Protein AF-A0A6B3I9J1-F1 (afdb_monomer_lite)

Structure (mmCIF, N/CA/C/O backbone):
data_AF-A0A6B3I9J1-F1
#
_entry.id   AF-A0A6B3I9J1-F1
#
loop_
_atom_site.group_PDB
_atom_site.id
_atom_site.type_symbol
_atom_site.label_atom_id
_atom_site.label_alt_id
_atom_site.label_comp_id
_atom_site.label_asym_id
_atom_site.label_entity_id
_atom_site.label_seq_id
_atom_site.pdbx_PDB_ins_code
_atom_site.Cartn_x
_atom_site.Cartn_y
_atom_site.Cartn_z
_atom_site.occupancy
_atom_site.B_iso_or_equiv
_atom_site.auth_seq_id
_atom_site.auth_comp_id
_atom_site.auth_asym_id
_atom_site.auth_atom_id
_atom_site.pdbx_PDB_model_num
ATOM 1 N N . ASP A 1 1 ? -7.512 -21.401 -7.185 1.00 92.75 1 ASP A N 1
ATOM 2 C CA . ASP A 1 1 ? -6.132 -21.202 -7.700 1.00 92.75 1 ASP A CA 1
ATOM 3 C C . ASP A 1 1 ? -5.588 -19.849 -7.216 1.00 92.75 1 ASP A C 1
ATOM 5 O O . ASP A 1 1 ? -6.328 -19.132 -6.550 1.00 92.75 1 ASP A O 1
ATOM 9 N N . ASP A 1 2 ? -4.335 -19.493 -7.516 1.00 94.56 2 ASP A N 1
ATOM 10 C CA . ASP A 1 2 ? -3.709 -18.224 -7.088 1.00 94.56 2 ASP A CA 1
ATOM 11 C C . ASP A 1 2 ? -4.416 -16.963 -7.620 1.00 94.56 2 ASP A C 1
ATOM 13 O O . ASP A 1 2 ? -4.597 -15.988 -6.890 1.00 94.56 2 ASP A O 1
ATOM 17 N N . ALA A 1 3 ? -4.864 -16.978 -8.874 1.00 95.25 3 ALA A N 1
ATOM 18 C CA . ALA A 1 3 ? -5.586 -15.866 -9.483 1.00 95.25 3 ALA A CA 1
ATOM 19 C C . ALA A 1 3 ? -6.992 -15.715 -8.880 1.00 95.25 3 ALA A C 1
ATOM 21 O O . ALA A 1 3 ? -7.463 -14.605 -8.640 1.00 95.25 3 ALA A O 1
ATOM 22 N N . GLU A 1 4 ? -7.676 -16.824 -8.600 1.00 97.69 4 GLU A N 1
ATOM 23 C CA . GLU A 1 4 ? -8.947 -16.803 -7.875 1.00 97.69 4 GLU A CA 1
ATOM 24 C C . GLU A 1 4 ? -8.788 -16.260 -6.448 1.00 97.69 4 GLU A C 1
ATOM 26 O O . GLU A 1 4 ? -9.583 -15.416 -6.027 1.00 97.69 4 GLU A O 1
ATOM 31 N N . LEU A 1 5 ? -7.740 -16.681 -5.731 1.00 98.12 5 LEU A N 1
ATOM 32 C CA . LEU A 1 5 ? -7.419 -16.183 -4.394 1.00 98.12 5 LEU A CA 1
ATOM 33 C C . LEU A 1 5 ? -7.176 -14.669 -4.403 1.00 98.12 5 LEU A C 1
ATOM 35 O O . LEU A 1 5 ? -7.736 -13.961 -3.562 1.00 98.12 5 LEU A O 1
ATOM 39 N N . ALA A 1 6 ? -6.379 -14.174 -5.354 1.00 98.44 6 ALA A N 1
ATOM 40 C CA . ALA A 1 6 ? -6.126 -12.747 -5.533 1.00 98.44 6 ALA A CA 1
ATOM 41 C C . ALA A 1 6 ? -7.431 -11.976 -5.784 1.00 98.44 6 ALA A C 1
ATOM 43 O O . ALA A 1 6 ? -7.720 -11.020 -5.067 1.00 98.44 6 ALA A O 1
ATOM 44 N N . ARG A 1 7 ? -8.276 -12.441 -6.716 1.00 98.50 7 ARG A N 1
ATOM 45 C CA . ARG A 1 7 ? -9.577 -11.818 -7.026 1.00 98.50 7 ARG A CA 1
ATOM 46 C C . ARG A 1 7 ? -10.528 -11.767 -5.835 1.00 98.50 7 ARG A C 1
ATOM 48 O O . ARG A 1 7 ? -11.182 -10.749 -5.610 1.00 98.50 7 ARG A O 1
ATOM 55 N N . LEU A 1 8 ? -10.668 -12.875 -5.107 1.00 98.50 8 LEU A N 1
ATOM 56 C CA . LEU A 1 8 ? -11.561 -12.944 -3.948 1.00 98.50 8 LEU A CA 1
ATOM 57 C C . LEU A 1 8 ? -11.057 -12.053 -2.818 1.00 98.50 8 LEU A C 1
ATOM 59 O O . LEU A 1 8 ? -11.835 -11.294 -2.247 1.00 98.50 8 LEU A O 1
ATOM 63 N N . THR A 1 9 ? -9.754 -12.092 -2.554 1.00 98.62 9 THR A N 1
ATOM 64 C CA . THR A 1 9 ? -9.140 -11.276 -1.507 1.00 98.62 9 THR A CA 1
ATOM 65 C C . THR A 1 9 ? -9.221 -9.787 -1.845 1.00 98.62 9 THR A C 1
ATOM 67 O O . THR A 1 9 ? -9.559 -8.991 -0.973 1.00 98.62 9 THR A O 1
ATOM 70 N N . ALA A 1 10 ? -8.995 -9.403 -3.106 1.00 98.75 10 ALA A N 1
ATOM 71 C CA . ALA A 1 10 ? -9.159 -8.029 -3.575 1.00 98.75 10 ALA A CA 1
ATOM 72 C C . ALA A 1 10 ? -10.582 -7.511 -3.329 1.00 98.75 10 ALA A C 1
ATOM 74 O O . ALA A 1 10 ? -10.745 -6.425 -2.774 1.00 98.75 10 ALA A O 1
ATOM 75 N N . ARG A 1 11 ? -11.608 -8.305 -3.677 1.00 98.69 11 ARG A N 1
ATOM 76 C CA . ARG A 1 11 ? -13.013 -7.970 -3.386 1.00 98.69 11 ARG A CA 1
ATOM 77 C C . ARG A 1 11 ? -13.263 -7.818 -1.892 1.00 98.69 11 ARG A C 1
ATOM 79 O O . ARG A 1 11 ? -13.768 -6.787 -1.475 1.00 98.69 11 ARG A O 1
ATOM 86 N N . SER A 1 12 ? -12.832 -8.785 -1.084 1.00 98.50 12 SER A N 1
ATOM 87 C CA . SER A 1 12 ? -12.949 -8.717 0.375 1.00 98.50 12 SER A CA 1
ATOM 88 C C . SER A 1 12 ? -12.336 -7.444 0.961 1.00 98.50 12 SER A C 1
ATOM 90 O O . SER A 1 12 ? -12.941 -6.803 1.820 1.00 98.50 12 SER A O 1
ATOM 92 N N . ILE A 1 13 ? -11.147 -7.052 0.494 1.00 98.38 13 ILE A N 1
ATOM 93 C CA . ILE A 1 13 ? -10.504 -5.812 0.937 1.00 98.38 13 ILE A CA 1
ATOM 94 C C . ILE A 1 13 ? -11.316 -4.593 0.480 1.00 98.38 13 ILE A C 1
ATOM 96 O O . ILE A 1 13 ? -11.577 -3.717 1.300 1.00 98.38 13 ILE A O 1
ATOM 100 N N . ALA A 1 14 ? -11.753 -4.549 -0.784 1.00 97.94 14 ALA A N 1
ATOM 101 C CA . ALA A 1 14 ? -12.569 -3.457 -1.325 1.00 97.94 1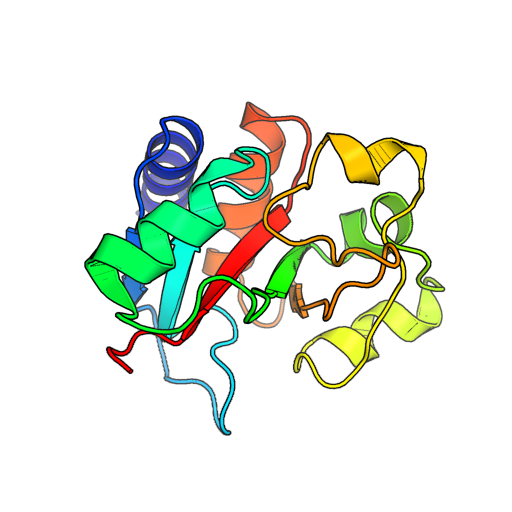4 ALA A CA 1
ATOM 102 C C . ALA A 1 14 ? -13.928 -3.307 -0.613 1.00 97.94 14 ALA A C 1
ATOM 104 O O . ALA A 1 14 ? -14.421 -2.188 -0.475 1.00 97.94 14 ALA A O 1
ATOM 105 N N . ASP A 1 15 ? -14.479 -4.406 -0.093 1.00 96.88 15 ASP A N 1
ATOM 106 C CA . ASP A 1 15 ? -15.682 -4.443 0.749 1.00 96.88 15 ASP A CA 1
ATOM 107 C C . ASP A 1 15 ? -15.395 -4.060 2.220 1.00 96.88 15 ASP A C 1
ATOM 109 O O . ASP A 1 15 ? -16.263 -4.134 3.093 1.00 96.88 15 ASP A O 1
ATOM 113 N N . GLY A 1 16 ? -14.166 -3.636 2.530 1.00 94.56 16 GLY A N 1
ATOM 114 C CA . GLY A 1 16 ? -13.763 -3.119 3.835 1.00 94.56 16 GLY A CA 1
ATOM 115 C C . GLY A 1 16 ? -13.369 -4.189 4.855 1.00 94.56 16 GLY A C 1
ATOM 116 O O . GLY A 1 16 ? -13.364 -3.908 6.062 1.00 94.56 16 GLY A O 1
ATOM 117 N N . GLN A 1 17 ? -13.057 -5.415 4.425 1.00 95.75 17 GLN A N 1
ATOM 118 C CA . GLN A 1 17 ? -12.502 -6.439 5.312 1.00 95.75 17 GLN A CA 1
ATOM 119 C C . GLN A 1 17 ? -11.002 -6.210 5.558 1.00 95.75 17 GLN A C 1
ATOM 121 O O . GLN A 1 17 ? -10.266 -5.744 4.692 1.00 95.75 17 GLN A O 1
ATOM 126 N N . ILE A 1 18 ? -10.545 -6.557 6.765 1.00 94.88 18 ILE A N 1
ATOM 127 C CA . ILE A 1 18 ? -9.121 -6.588 7.121 1.00 94.88 18 ILE A CA 1
ATOM 128 C C . ILE A 1 18 ? -8.650 -8.027 6.957 1.00 94.88 18 ILE A C 1
ATOM 130 O O . ILE A 1 18 ? -9.217 -8.929 7.577 1.00 94.88 18 ILE A O 1
ATOM 134 N N . ILE A 1 19 ? -7.617 -8.239 6.148 1.00 96.94 19 ILE A N 1
ATOM 135 C CA . ILE A 1 19 ? -7.172 -9.576 5.761 1.00 96.94 19 ILE A CA 1
ATOM 136 C C . ILE A 1 19 ? -5.807 -9.878 6.366 1.00 96.94 19 ILE A C 1
ATOM 138 O O . ILE A 1 19 ? -4.847 -9.140 6.160 1.00 96.94 19 ILE A O 1
ATOM 142 N N . GLY A 1 20 ? -5.711 -10.992 7.092 1.00 97.00 20 GLY A N 1
ATOM 143 C CA . GLY A 1 20 ? -4.426 -11.614 7.396 1.00 97.00 20 GLY A CA 1
ATOM 144 C C . GLY A 1 20 ? -3.915 -12.342 6.156 1.00 97.00 20 GLY A C 1
ATOM 145 O O . GLY A 1 20 ? -4.574 -13.245 5.649 1.00 97.00 20 GLY A O 1
ATOM 146 N N . TRP A 1 21 ? -2.751 -11.942 5.664 1.00 97.31 21 TRP A N 1
ATOM 147 C CA . TRP A 1 21 ? -2.147 -12.440 4.439 1.00 97.31 21 TRP A CA 1
ATOM 148 C C . TRP A 1 21 ? -0.848 -13.183 4.756 1.00 97.31 21 TRP A C 1
ATOM 150 O O . TRP A 1 21 ? 0.160 -12.583 5.139 1.00 97.31 21 TRP A O 1
ATOM 160 N N . PHE A 1 22 ? -0.896 -14.509 4.625 1.00 96.75 22 PHE A N 1
ATOM 161 C CA . PHE A 1 22 ? 0.202 -15.423 4.933 1.00 96.75 22 PHE A CA 1
ATOM 162 C C . PHE A 1 22 ? 0.490 -16.290 3.709 1.00 96.75 22 PHE A C 1
ATOM 164 O O . PHE A 1 22 ? -0.223 -17.258 3.461 1.00 96.75 22 PHE A O 1
ATOM 171 N N . GLN A 1 23 ? 1.508 -15.928 2.930 1.00 96.06 23 GLN A N 1
ATOM 172 C CA . GLN A 1 23 ? 1.824 -16.597 1.666 1.00 96.06 23 GLN A CA 1
ATOM 173 C C . GLN A 1 23 ? 3.316 -16.891 1.532 1.00 96.06 23 GLN A C 1
ATOM 175 O O . GLN A 1 23 ? 4.152 -16.068 1.900 1.00 96.06 23 GLN A O 1
ATOM 180 N N . GLY A 1 24 ? 3.655 -18.054 0.970 1.00 93.00 24 GLY A N 1
ATOM 181 C CA . GLY A 1 24 ? 5.028 -18.416 0.601 1.00 93.00 24 GLY A CA 1
ATOM 182 C C . GLY A 1 24 ? 6.072 -18.300 1.733 1.00 93.00 24 GLY A C 1
ATOM 183 O O . GLY A 1 24 ? 5.721 -18.363 2.920 1.00 93.00 24 GLY A O 1
ATOM 184 N N . PRO A 1 25 ? 7.364 -18.148 1.379 1.00 92.38 25 PRO A N 1
ATOM 185 C CA . PRO A 1 25 ? 8.446 -17.885 2.329 1.00 92.38 25 PRO A CA 1
ATOM 186 C C . PRO A 1 25 ? 8.246 -16.566 3.081 1.00 92.38 25 PRO A C 1
ATOM 188 O O . PRO A 1 25 ? 7.557 -15.674 2.604 1.00 92.38 25 PRO A O 1
ATOM 191 N N . MET A 1 26 ? 8.850 -16.449 4.260 1.00 90.12 26 MET A N 1
ATOM 192 C CA . MET A 1 26 ? 8.801 -15.227 5.065 1.00 90.12 26 MET A CA 1
ATOM 193 C C . MET A 1 26 ? 9.846 -14.212 4.586 1.00 90.12 26 MET A C 1
ATOM 195 O O . MET A 1 26 ? 10.957 -14.592 4.217 1.00 90.12 26 MET A O 1
ATOM 199 N N . GLU A 1 27 ? 9.501 -12.926 4.632 1.00 91.81 27 GLU A N 1
ATOM 200 C CA . GLU A 1 27 ? 10.440 -11.836 4.373 1.00 91.81 27 GLU A CA 1
ATOM 201 C C . GLU A 1 27 ? 11.502 -11.695 5.484 1.00 91.81 27 GLU A C 1
ATOM 203 O O . GLU A 1 27 ? 11.252 -11.988 6.655 1.00 91.81 27 GLU A O 1
ATOM 208 N N . PHE A 1 28 ? 12.711 -11.249 5.125 1.00 91.31 28 PHE A N 1
ATOM 209 C CA . PHE A 1 28 ? 13.790 -10.996 6.085 1.00 91.31 28 PHE A CA 1
ATOM 210 C C . PHE A 1 28 ? 13.793 -9.531 6.542 1.00 91.31 28 PHE A C 1
ATOM 212 O O . PHE A 1 28 ? 13.657 -8.614 5.734 1.00 91.31 28 PHE A O 1
ATOM 219 N N . GLY A 1 29 ? 14.008 -9.306 7.841 1.00 90.56 29 GLY A N 1
ATOM 220 C CA . GLY A 1 29 ? 14.045 -7.974 8.448 1.00 90.56 29 GLY A CA 1
ATOM 221 C C . GLY A 1 29 ? 12.750 -7.588 9.180 1.00 90.56 29 GLY A C 1
ATOM 222 O O . GLY A 1 29 ? 11.854 -8.408 9.364 1.00 90.56 29 GLY A O 1
ATOM 223 N N . PRO A 1 30 ? 12.639 -6.336 9.661 1.00 89.19 30 PRO A N 1
ATOM 224 C CA . PRO A 1 30 ? 11.561 -5.921 10.563 1.00 89.19 30 PRO A CA 1
ATOM 225 C C . PRO A 1 30 ? 10.262 -5.517 9.845 1.00 89.19 30 PRO A C 1
ATOM 227 O O . PRO A 1 30 ? 9.337 -5.008 10.484 1.00 89.19 30 PRO A O 1
ATOM 230 N N . ARG A 1 31 ? 10.203 -5.630 8.513 1.00 93.25 31 ARG A N 1
ATOM 231 C CA . ARG A 1 31 ? 9.080 -5.160 7.690 1.00 93.25 31 ARG A CA 1
ATOM 232 C C . ARG A 1 31 ? 8.343 -6.348 7.103 1.00 93.25 31 ARG A C 1
ATOM 234 O O . ARG A 1 31 ? 8.977 -7.298 6.677 1.00 93.25 31 ARG A O 1
ATOM 241 N N . ALA A 1 32 ? 7.018 -6.254 7.067 1.00 94.81 32 ALA A N 1
ATOM 242 C CA . ALA A 1 32 ? 6.219 -7.139 6.239 1.00 94.81 32 ALA A CA 1
ATOM 243 C C . ALA A 1 32 ? 6.113 -6.542 4.840 1.00 94.81 32 ALA A C 1
ATOM 245 O O . ALA A 1 32 ? 5.699 -5.394 4.682 1.00 94.81 32 ALA A O 1
ATOM 246 N N . LEU A 1 33 ? 6.491 -7.334 3.853 1.00 96.38 33 LEU A N 1
ATOM 247 C CA . LEU A 1 33 ? 6.627 -7.000 2.446 1.00 96.38 33 LEU A CA 1
ATOM 248 C C . LEU A 1 33 ? 5.649 -7.824 1.588 1.00 96.38 33 LEU A C 1
ATOM 250 O O . LEU A 1 33 ? 5.898 -8.046 0.407 1.00 96.38 33 LEU A O 1
ATOM 254 N N . GLY A 1 34 ? 4.518 -8.250 2.158 1.00 94.88 34 GLY A N 1
ATOM 255 C CA . GLY A 1 34 ? 3.452 -8.933 1.421 1.00 94.88 34 GLY A CA 1
ATOM 256 C C . GLY A 1 34 ? 3.452 -10.454 1.544 1.00 94.88 34 GLY A C 1
ATOM 257 O O . GLY A 1 34 ? 2.675 -11.109 0.852 1.00 94.88 34 GLY A O 1
ATOM 258 N N . HIS A 1 35 ? 4.270 -11.029 2.429 1.00 95.06 35 HIS A N 1
ATOM 259 C CA . HIS A 1 35 ? 4.252 -12.463 2.727 1.00 95.06 35 HIS A CA 1
ATOM 260 C C . HIS A 1 35 ? 3.716 -12.756 4.129 1.00 95.06 35 HIS A C 1
ATOM 262 O O . HIS A 1 35 ? 3.039 -13.770 4.324 1.00 95.06 35 HIS A O 1
ATOM 268 N N . ARG A 1 36 ? 3.974 -11.879 5.104 1.00 96.44 36 ARG A N 1
ATOM 269 C CA . ARG A 1 36 ? 3.408 -11.927 6.463 1.00 96.44 36 ARG A CA 1
ATOM 270 C C . ARG A 1 36 ? 2.779 -10.584 6.810 1.00 96.44 36 ARG A C 1
ATOM 272 O O . ARG A 1 36 ? 3.275 -9.851 7.669 1.00 96.44 36 ARG A O 1
ATOM 279 N N . SER A 1 37 ? 1.663 -10.280 6.159 1.00 96.88 37 SER A N 1
ATOM 280 C CA . SER A 1 37 ? 1.028 -8.962 6.207 1.00 96.88 37 SER A CA 1
ATOM 281 C C . SER A 1 37 ? -0.391 -8.990 6.767 1.00 96.88 37 SER A C 1
ATOM 283 O O . SER A 1 37 ? -1.105 -9.979 6.661 1.00 96.88 37 SER A O 1
ATOM 285 N N . ILE A 1 38 ? -0.821 -7.871 7.337 1.00 96.56 38 ILE A N 1
ATOM 286 C CA . ILE A 1 38 ? -2.231 -7.510 7.467 1.00 96.56 38 ILE A CA 1
ATOM 287 C C . ILE A 1 38 ? -2.512 -6.456 6.401 1.00 96.56 38 ILE A C 1
ATOM 289 O O . ILE A 1 38 ? -1.802 -5.450 6.325 1.00 96.56 38 ILE A O 1
ATOM 293 N N . LEU A 1 39 ? -3.537 -6.709 5.593 1.00 97.69 39 LEU A N 1
ATOM 294 C CA . LEU A 1 39 ? -3.922 -5.900 4.446 1.00 97.69 39 LEU A CA 1
ATOM 295 C C . LEU A 1 39 ? -5.288 -5.252 4.673 1.00 97.69 39 LEU A C 1
ATOM 297 O O . LEU A 1 39 ? -6.175 -5.854 5.287 1.00 97.69 39 LEU A O 1
ATOM 301 N N . ALA A 1 40 ? -5.459 -4.032 4.171 1.00 97.44 40 ALA A N 1
ATOM 302 C CA . ALA A 1 40 ? -6.729 -3.315 4.215 1.00 97.44 40 ALA A CA 1
ATOM 303 C C . ALA A 1 40 ? -6.851 -2.297 3.072 1.00 97.44 40 ALA A C 1
ATOM 305 O O . ALA A 1 40 ? -5.870 -1.980 2.394 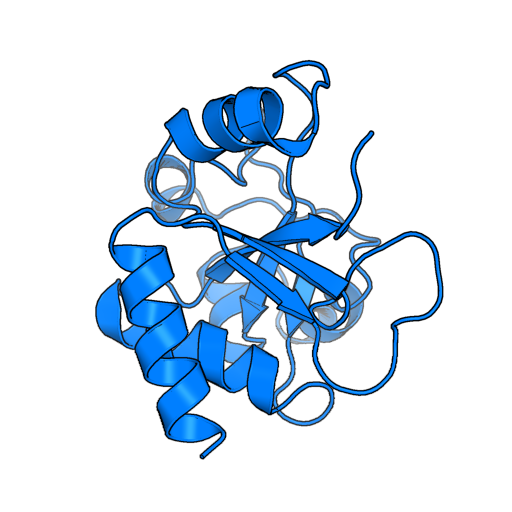1.00 97.44 40 ALA A O 1
ATOM 306 N N . ASP A 1 41 ? -8.062 -1.771 2.894 1.00 97.81 41 ASP A N 1
ATOM 307 C CA . ASP A 1 41 ? -8.361 -0.742 1.903 1.00 97.81 41 ASP A CA 1
ATO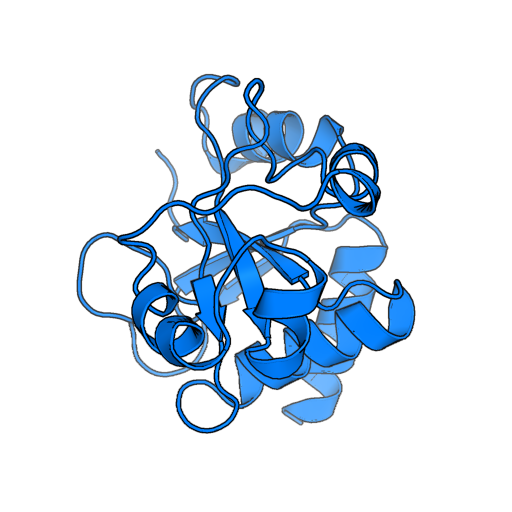M 308 C C . ASP A 1 41 ? -7.735 0.607 2.315 1.00 97.81 41 ASP A C 1
ATOM 310 O O . ASP A 1 41 ? -8.091 1.145 3.371 1.00 97.81 41 ASP A O 1
ATOM 314 N N . PRO A 1 42 ? -6.817 1.182 1.513 1.00 96.75 42 PRO A N 1
ATOM 315 C CA . PRO A 1 42 ? -6.163 2.444 1.847 1.00 96.75 42 PRO A CA 1
ATOM 316 C C . PRO A 1 42 ? -7.061 3.677 1.650 1.00 96.75 42 PRO A C 1
ATOM 318 O O . PRO A 1 42 ? -6.708 4.767 2.109 1.00 96.75 42 PRO A O 1
ATOM 321 N N . ARG A 1 43 ? -8.207 3.524 0.974 1.00 96.12 43 ARG A N 1
ATOM 322 C CA . ARG A 1 43 ? -9.137 4.609 0.625 1.00 96.12 43 ARG A CA 1
ATOM 323 C C . ARG A 1 43 ? -10.038 5.009 1.790 1.00 96.12 43 ARG A C 1
ATOM 325 O O . ARG A 1 43 ? -10.586 6.107 1.814 1.00 96.12 43 ARG A O 1
ATOM 332 N N . VAL A 1 44 ? -10.213 4.118 2.763 1.00 90.56 44 VAL A N 1
ATOM 333 C CA . VAL A 1 44 ? -11.115 4.328 3.898 1.00 90.56 44 VAL A CA 1
ATOM 334 C C . VAL A 1 44 ? -10.362 5.034 5.019 1.00 90.56 44 VAL A C 1
ATOM 336 O O . VAL A 1 44 ? -9.530 4.421 5.681 1.00 90.56 44 VAL A O 1
ATOM 339 N N . ALA A 1 45 ? -10.691 6.300 5.290 1.00 82.81 45 ALA A N 1
ATOM 340 C CA . ALA A 1 45 ? -10.027 7.092 6.332 1.00 82.81 45 ALA A CA 1
ATOM 341 C C . ALA A 1 45 ? -9.987 6.379 7.701 1.00 82.81 45 ALA A C 1
ATOM 343 O O . ALA A 1 45 ? -8.947 6.362 8.345 1.00 82.81 45 ALA A O 1
ATOM 344 N N . GLY A 1 46 ? -11.077 5.697 8.084 1.00 82.00 46 GLY A N 1
ATOM 345 C CA . GLY A 1 46 ? -11.190 4.945 9.342 1.00 82.00 46 GLY A CA 1
ATOM 346 C C . GLY A 1 46 ? -10.456 3.595 9.392 1.00 82.00 46 GLY A C 1
ATOM 347 O O . GLY A 1 46 ? -10.519 2.898 10.410 1.00 82.00 46 GLY A O 1
ATOM 348 N N . ALA A 1 47 ? -9.800 3.163 8.307 1.00 82.69 47 ALA A N 1
ATOM 349 C CA . ALA A 1 47 ? -9.096 1.880 8.276 1.00 82.69 47 ALA A CA 1
ATOM 350 C C . ALA A 1 47 ? -7.936 1.854 9.281 1.00 82.69 47 ALA A C 1
ATOM 352 O O . ALA A 1 47 ? -7.701 0.827 9.923 1.00 82.69 47 ALA A O 1
ATOM 353 N N . ARG A 1 48 ? -7.259 2.993 9.483 1.00 81.19 48 ARG A N 1
ATOM 354 C CA . ARG A 1 48 ? -6.172 3.135 10.460 1.00 81.19 48 ARG A CA 1
ATOM 355 C C . ARG A 1 48 ? -6.647 2.837 11.873 1.00 81.19 48 ARG A C 1
ATOM 357 O O . ARG A 1 48 ? -6.073 1.996 12.566 1.00 81.19 48 ARG A O 1
ATOM 364 N N . GLU A 1 49 ? -7.706 3.515 12.285 1.00 82.19 49 GLU A N 1
ATOM 365 C CA . GLU A 1 49 ? -8.301 3.429 13.613 1.00 82.19 49 GLU A CA 1
ATOM 366 C C . GLU A 1 49 ? -8.853 2.029 13.840 1.00 82.19 49 GLU A C 1
ATOM 368 O O . GLU A 1 49 ? -8.619 1.438 14.891 1.00 82.19 49 GLU A O 1
ATOM 373 N N . ARG A 1 50 ? -9.510 1.453 12.828 1.00 84.06 50 ARG A N 1
ATOM 374 C CA . ARG A 1 50 ? -10.066 0.104 12.906 1.00 84.06 50 ARG A CA 1
ATOM 375 C C . ARG A 1 50 ? -8.979 -0.960 13.070 1.00 84.06 50 ARG A C 1
ATOM 377 O O . ARG A 1 50 ? -9.114 -1.820 13.937 1.00 84.06 50 ARG A O 1
ATOM 384 N N . ILE A 1 51 ? -7.889 -0.903 12.301 1.00 84.06 51 ILE A N 1
ATOM 385 C CA . ILE A 1 51 ? -6.760 -1.841 12.451 1.00 84.06 51 ILE A CA 1
ATOM 386 C C . ILE A 1 51 ? -6.078 -1.648 13.808 1.00 84.06 51 ILE A C 1
ATOM 388 O O . ILE A 1 51 ? -5.749 -2.628 14.484 1.00 84.06 51 ILE A O 1
ATOM 392 N N . ASN A 1 52 ? -5.881 -0.395 14.227 1.00 82.56 52 ASN A N 1
ATOM 393 C CA . ASN A 1 52 ? -5.290 -0.086 15.523 1.00 82.56 52 ASN A CA 1
ATOM 394 C C . ASN A 1 52 ? -6.169 -0.563 16.689 1.00 82.56 52 ASN A C 1
ATOM 396 O O . ASN A 1 52 ? -5.626 -1.103 17.643 1.00 82.56 52 ASN A O 1
ATOM 400 N N . ALA A 1 53 ? -7.495 -0.466 16.604 1.00 78.12 53 ALA A N 1
ATOM 401 C CA . ALA A 1 53 ? -8.405 -0.930 17.650 1.00 78.12 53 ALA A CA 1
ATOM 402 C C . ALA A 1 53 ? -8.559 -2.460 17.680 1.00 78.12 53 ALA A C 1
ATOM 404 O O . ALA A 1 53 ? -8.518 -3.067 18.749 1.00 78.12 53 ALA A O 1
ATOM 405 N N . LEU A 1 54 ? -8.733 -3.091 16.514 1.00 77.50 54 LEU A N 1
ATOM 406 C CA . LEU A 1 54 ? -9.075 -4.514 16.426 1.00 77.50 54 LEU A CA 1
ATOM 407 C C . LEU A 1 54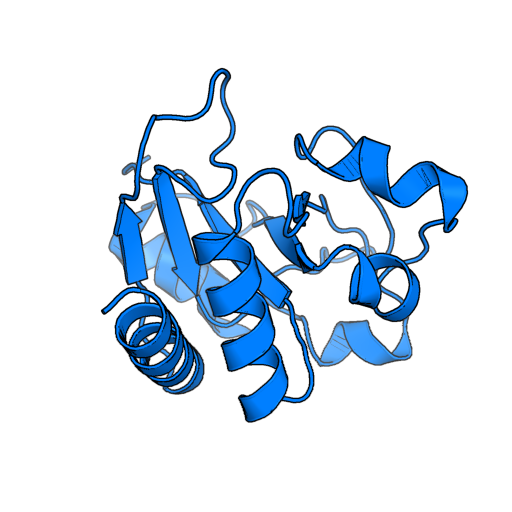 ? -7.858 -5.436 16.496 1.00 77.50 54 LEU A C 1
ATOM 409 O O . LEU A 1 54 ? -7.968 -6.543 17.019 1.00 77.50 54 LEU A O 1
ATOM 413 N N . VAL A 1 55 ? -6.715 -5.007 15.951 1.00 77.31 55 VAL A N 1
ATOM 414 C CA . VAL A 1 55 ? -5.568 -5.901 15.739 1.00 77.31 55 VAL A CA 1
ATOM 415 C C . VAL A 1 55 ? -4.315 -5.408 16.441 1.00 77.31 55 VAL A C 1
ATOM 417 O O . VAL A 1 55 ? -3.721 -6.145 17.226 1.00 77.31 55 VAL A O 1
ATOM 420 N N . LYS A 1 56 ? -3.896 -4.166 16.175 1.00 81.25 56 LYS A N 1
ATOM 421 C CA . LYS A 1 56 ? -2.599 -3.679 16.660 1.00 81.25 56 LYS A CA 1
ATOM 422 C C . LYS A 1 56 ? -2.617 -3.225 18.106 1.00 81.25 56 LYS A C 1
ATOM 424 O O . LYS A 1 56 ? -1.576 -3.288 18.728 1.00 81.25 56 LYS A O 1
ATOM 429 N N . LYS A 1 57 ? -3.746 -2.762 18.638 1.00 77.38 57 LYS A N 1
ATOM 430 C CA . LYS A 1 57 ? -3.877 -2.221 20.003 1.00 77.38 57 LYS A CA 1
ATOM 431 C C . LYS A 1 57 ? -2.816 -1.161 20.338 1.00 77.38 57 LYS A C 1
ATOM 433 O O . LYS A 1 57 ? -2.334 -1.087 21.462 1.00 77.38 57 LYS A O 1
ATOM 438 N N . ARG A 1 58 ? -2.440 -0.354 19.341 1.00 76.62 58 ARG A N 1
ATOM 439 C CA . ARG A 1 58 ? -1.423 0.703 19.445 1.00 76.62 58 ARG A CA 1
ATOM 440 C C . ARG A 1 58 ? -2.027 2.067 19.133 1.00 76.62 58 ARG A C 1
ATOM 442 O O . ARG A 1 58 ? -3.150 2.163 18.644 1.00 76.62 58 ARG A O 1
ATOM 449 N N . GLU A 1 59 ? -1.264 3.115 19.397 1.00 72.31 59 GLU A N 1
ATOM 450 C CA . GLU A 1 59 ? -1.689 4.502 19.247 1.00 72.31 59 GLU A CA 1
ATOM 451 C C . GLU A 1 59 ? -2.104 4.822 17.804 1.00 72.31 59 GLU A C 1
ATOM 453 O O . GLU A 1 59 ? -1.434 4.438 16.839 1.00 72.31 59 GLU A O 1
ATOM 458 N N . SER A 1 60 ? -3.196 5.577 17.659 1.00 68.06 60 SER A N 1
ATOM 459 C CA . SER A 1 60 ? -3.823 5.889 16.368 1.00 68.06 60 SER A CA 1
ATOM 460 C C . SER A 1 60 ? -2.919 6.673 15.419 1.00 68.06 60 SER A C 1
ATOM 462 O O . SER A 1 60 ? -3.090 6.584 14.204 1.00 68.06 60 SER A O 1
ATOM 464 N N . PHE A 1 61 ? -1.934 7.410 15.944 1.00 68.06 61 PHE A N 1
ATOM 465 C CA . PHE A 1 61 ? -1.043 8.245 15.143 1.00 68.06 61 PHE A CA 1
ATOM 466 C C . PHE A 1 61 ? 0.017 7.446 14.372 1.00 68.06 61 PHE A C 1
ATOM 468 O O . PHE A 1 61 ? 0.561 7.974 13.400 1.00 68.06 61 PHE A O 1
ATOM 475 N N . ARG A 1 62 ? 0.307 6.186 14.742 1.00 75.00 62 ARG A N 1
ATOM 476 C CA . ARG A 1 62 ? 1.343 5.411 14.047 1.00 75.00 62 ARG A CA 1
ATOM 477 C C . ARG A 1 62 ? 0.919 5.102 12.608 1.00 75.00 62 ARG A C 1
ATOM 479 O O . ARG A 1 62 ? -0.107 4.445 12.415 1.00 75.00 62 ARG A O 1
ATOM 486 N N . PRO A 1 63 ? 1.714 5.514 11.607 1.00 80.00 63 PRO A N 1
ATOM 487 C CA . PRO A 1 63 ? 1.326 5.351 10.220 1.00 80.00 63 PRO A CA 1
ATOM 488 C C . PRO A 1 63 ? 1.387 3.894 9.755 1.00 80.00 63 PRO A C 1
ATOM 490 O O . PRO A 1 63 ? 2.086 3.049 10.337 1.00 80.00 63 PRO A O 1
ATOM 493 N N . PHE A 1 64 ? 0.651 3.620 8.680 1.00 90.25 64 PHE A N 1
ATOM 494 C CA . PHE A 1 64 ? 0.754 2.399 7.888 1.00 90.25 64 PHE A CA 1
ATOM 495 C C . PHE A 1 64 ? 1.383 2.708 6.531 1.00 90.25 64 PHE A C 1
ATOM 497 O O . PHE A 1 64 ? 1.440 3.861 6.118 1.00 90.25 64 PHE A O 1
ATOM 504 N N . ALA A 1 65 ? 1.910 1.675 5.880 1.00 94.94 65 ALA A N 1
ATOM 505 C CA . ALA A 1 65 ? 2.642 1.815 4.633 1.00 94.94 65 ALA A CA 1
ATOM 506 C C . ALA A 1 65 ? 1.747 1.434 3.444 1.00 94.94 65 ALA A C 1
ATOM 508 O O . ALA A 1 65 ? 1.034 0.430 3.539 1.00 94.94 65 ALA A O 1
ATOM 509 N N . PRO A 1 66 ? 1.780 2.183 2.331 1.00 97.94 66 PRO A N 1
ATOM 510 C CA . PRO A 1 66 ? 1.192 1.727 1.081 1.00 97.94 66 PRO A CA 1
ATOM 511 C C . PRO A 1 66 ? 2.089 0.688 0.400 1.00 97.94 66 PRO A C 1
ATOM 513 O O . PRO A 1 66 ? 3.294 0.896 0.275 1.00 97.94 66 PRO A O 1
ATOM 516 N N . ALA A 1 67 ? 1.490 -0.398 -0.083 1.00 98.50 67 ALA A N 1
ATOM 517 C CA . ALA A 1 67 ? 2.090 -1.328 -1.033 1.00 98.50 67 ALA A CA 1
ATOM 518 C C . ALA A 1 67 ? 1.449 -1.127 -2.408 1.00 98.50 67 ALA A C 1
ATOM 520 O O . ALA A 1 67 ? 0.244 -1.316 -2.549 1.00 98.50 67 ALA A O 1
ATOM 521 N N . VAL A 1 68 ? 2.240 -0.713 -3.395 1.00 98.75 68 VAL A N 1
ATOM 522 C CA . VAL A 1 68 ? 1.803 -0.305 -4.741 1.00 98.75 68 VAL A CA 1
ATOM 523 C C . VAL A 1 68 ? 2.544 -1.121 -5.793 1.00 98.75 68 VAL A C 1
ATOM 525 O O . VAL A 1 68 ? 3.705 -1.480 -5.591 1.00 98.75 68 VAL A O 1
ATOM 528 N N . THR A 1 69 ? 1.911 -1.420 -6.927 1.00 98.56 69 THR A N 1
ATOM 529 C CA . THR A 1 69 ? 2.638 -2.054 -8.034 1.00 98.56 69 THR A CA 1
ATOM 530 C C . THR A 1 69 ? 3.687 -1.111 -8.619 1.00 98.56 69 THR A C 1
ATOM 532 O O . THR A 1 69 ? 3.488 0.102 -8.669 1.00 98.56 69 THR A O 1
ATOM 535 N N . GLU A 1 70 ? 4.817 -1.652 -9.086 1.00 97.44 70 GLU A N 1
ATOM 536 C CA . GLU A 1 70 ? 5.875 -0.841 -9.719 1.00 97.44 70 GLU A CA 1
ATOM 537 C C . GLU A 1 70 ? 5.330 0.056 -10.842 1.00 97.44 70 GLU A C 1
ATOM 539 O O . GLU A 1 70 ? 5.693 1.226 -10.925 1.00 97.44 70 GLU A O 1
ATOM 544 N N . GLY A 1 71 ? 4.400 -0.464 -11.654 1.00 96.69 71 GLY A N 1
ATOM 545 C CA . GLY A 1 71 ? 3.796 0.269 -12.771 1.00 96.69 71 GLY A CA 1
ATOM 546 C C . GLY A 1 71 ? 2.936 1.468 -12.359 1.00 96.69 71 GLY A C 1
ATOM 547 O O . GLY A 1 71 ? 2.773 2.393 -13.148 1.00 96.69 71 GLY A O 1
ATOM 548 N N . ALA A 1 72 ? 2.415 1.484 -11.131 1.00 98.19 72 ALA A N 1
ATOM 549 C CA . ALA A 1 72 ? 1.590 2.576 -10.621 1.00 98.19 72 ALA A CA 1
ATOM 550 C C . ALA A 1 72 ? 2.314 3.480 -9.614 1.00 98.19 72 ALA A C 1
ATOM 552 O O . ALA A 1 72 ? 1.788 4.534 -9.251 1.00 98.19 72 ALA A O 1
ATOM 553 N N . ALA A 1 73 ? 3.519 3.105 -9.173 1.00 98.25 73 ALA A N 1
ATOM 554 C CA . ALA A 1 73 ? 4.259 3.824 -8.141 1.00 98.25 73 ALA A CA 1
ATOM 555 C C . ALA A 1 73 ? 4.485 5.301 -8.505 1.00 98.25 73 ALA A C 1
ATOM 557 O O . ALA A 1 73 ? 4.137 6.180 -7.724 1.00 98.25 73 ALA A O 1
ATOM 558 N N . THR A 1 74 ? 4.975 5.586 -9.715 1.00 98.25 74 THR A N 1
ATOM 559 C CA . THR A 1 74 ? 5.251 6.960 -10.188 1.00 98.25 74 THR A CA 1
ATOM 560 C C . THR A 1 74 ? 3.986 7.771 -10.478 1.00 98.25 74 THR A C 1
ATOM 562 O O . THR A 1 74 ? 4.021 9.003 -10.510 1.00 98.25 74 THR A O 1
ATOM 565 N N . THR A 1 75 ? 2.861 7.079 -10.689 1.00 98.31 75 THR A N 1
ATOM 566 C CA . THR A 1 75 ? 1.548 7.695 -10.908 1.00 98.31 75 THR A CA 1
ATOM 567 C C . THR A 1 75 ? 0.934 8.149 -9.593 1.00 98.31 75 THR A C 1
ATOM 569 O O . THR A 1 75 ? 0.321 9.203 -9.559 1.00 98.31 75 THR A O 1
ATOM 572 N N . LEU A 1 76 ? 1.084 7.375 -8.516 1.00 98.50 76 LEU A N 1
ATOM 573 C CA . LEU A 1 76 ? 0.465 7.680 -7.221 1.00 98.50 76 LEU A CA 1
ATOM 574 C C . LEU A 1 76 ? 1.388 8.473 -6.285 1.00 98.50 76 LEU A C 1
ATOM 576 O O . LEU A 1 76 ? 0.907 9.202 -5.417 1.00 98.50 76 LEU A O 1
ATOM 580 N N . PHE A 1 77 ? 2.702 8.345 -6.459 1.00 98.56 77 PHE A N 1
ATOM 581 C CA . PHE A 1 77 ? 3.714 8.939 -5.593 1.00 98.56 77 PHE A CA 1
ATOM 582 C C . PHE A 1 77 ? 4.741 9.731 -6.409 1.00 98.56 77 PHE A C 1
ATOM 584 O O . PHE A 1 77 ? 5.009 9.437 -7.576 1.00 98.56 77 PHE A O 1
ATOM 591 N N . GLU A 1 78 ? 5.331 10.740 -5.778 1.00 98.31 78 GLU A N 1
ATOM 592 C CA . GLU A 1 78 ? 6.456 11.514 -6.299 1.00 98.31 78 GLU A CA 1
ATOM 593 C C . GLU A 1 78 ? 7.734 10.669 -6.230 1.00 98.31 78 GLU A C 1
ATOM 595 O O . GLU A 1 78 ? 8.532 10.765 -5.299 1.00 98.31 78 GLU A O 1
ATOM 600 N N . ILE A 1 79 ? 7.868 9.762 -7.197 1.00 98.12 79 ILE A N 1
ATOM 601 C CA . ILE A 1 79 ? 8.994 8.845 -7.362 1.00 98.12 79 ILE A CA 1
ATOM 602 C C . ILE A 1 79 ? 9.445 8.919 -8.818 1.00 98.12 79 ILE A C 1
ATOM 604 O O . ILE A 1 79 ? 8.617 8.813 -9.727 1.00 98.12 79 ILE A O 1
ATOM 608 N N . GLU A 1 80 ? 10.750 9.065 -9.033 1.00 97.81 80 GLU A N 1
ATOM 609 C CA . GLU A 1 80 ? 11.334 8.991 -10.371 1.00 97.81 80 GLU A CA 1
ATOM 610 C C . GLU A 1 80 ? 11.322 7.538 -10.887 1.00 97.81 80 GLU A C 1
ATOM 612 O O . GLU A 1 80 ? 11.583 6.614 -10.106 1.00 97.81 80 GLU A O 1
ATOM 617 N N . PRO A 1 81 ? 11.020 7.291 -12.177 1.00 97.38 81 PRO A N 1
ATOM 618 C CA . PRO A 1 81 ? 10.923 5.938 -12.733 1.00 97.38 81 PRO A CA 1
ATOM 619 C C . PRO A 1 81 ? 12.138 5.042 -12.456 1.00 97.38 81 PRO A C 1
ATOM 621 O O . PRO A 1 81 ? 11.978 3.863 -12.138 1.00 97.38 81 PRO A O 1
ATOM 624 N N . GLU A 1 82 ? 13.348 5.592 -12.531 1.00 96.88 82 GLU A N 1
ATOM 625 C CA . GLU A 1 82 ? 14.602 4.891 -12.249 1.00 96.88 82 GLU A CA 1
ATOM 626 C C . GLU A 1 82 ? 14.749 4.463 -10.783 1.00 96.88 82 GLU A C 1
ATOM 628 O O . GLU A 1 82 ? 15.458 3.498 -10.493 1.00 96.88 82 GLU A O 1
ATOM 633 N N . ASP A 1 83 ? 14.045 5.122 -9.863 1.00 97.56 83 ASP A N 1
ATOM 634 C CA . ASP A 1 83 ? 14.193 4.947 -8.420 1.00 97.56 83 ASP A CA 1
ATOM 635 C C . ASP A 1 83 ? 13.117 4.046 -7.803 1.00 97.56 83 ASP A C 1
ATOM 637 O O . ASP A 1 83 ? 13.248 3.660 -6.641 1.00 97.56 83 ASP A O 1
ATOM 641 N N . VAL A 1 84 ? 12.094 3.635 -8.564 1.00 97.69 84 VAL A N 1
ATOM 642 C CA . VAL A 1 84 ? 10.976 2.797 -8.078 1.00 97.69 84 VAL A CA 1
ATOM 643 C C . VAL A 1 84 ? 11.459 1.551 -7.333 1.00 97.69 84 VAL A C 1
ATOM 645 O O . VAL A 1 84 ? 10.925 1.216 -6.273 1.00 97.69 84 VAL A O 1
ATOM 648 N N . HIS A 1 85 ? 12.497 0.885 -7.837 1.00 95.69 85 HIS A N 1
ATOM 649 C CA . HIS A 1 85 ? 13.048 -0.331 -7.233 1.00 95.69 85 HIS A CA 1
ATOM 650 C C . HIS A 1 85 ? 13.594 -0.110 -5.811 1.00 95.69 85 HIS A C 1
ATOM 652 O O . HIS A 1 85 ? 13.581 -1.032 -5.002 1.00 95.69 85 HIS A O 1
ATOM 658 N N . ARG A 1 86 ? 14.033 1.110 -5.467 1.00 96.81 86 ARG A N 1
ATOM 659 C CA . ARG A 1 86 ? 14.588 1.430 -4.139 1.00 96.81 86 ARG A CA 1
ATOM 660 C C . ARG A 1 86 ? 13.539 1.367 -3.030 1.00 96.81 86 ARG A C 1
ATOM 662 O O . ARG A 1 86 ? 13.890 1.278 -1.857 1.00 96.81 86 ARG A O 1
ATOM 669 N N . PHE A 1 87 ? 12.257 1.430 -3.383 1.00 97.62 87 PHE A N 1
ATOM 670 C CA . PHE A 1 87 ? 11.152 1.419 -2.427 1.00 97.62 87 PHE A CA 1
ATOM 671 C C . PHE A 1 87 ? 10.694 0.004 -2.046 1.00 97.62 87 PHE A C 1
ATOM 673 O O . PHE A 1 87 ? 9.814 -0.121 -1.198 1.00 97.62 87 PHE A O 1
ATOM 680 N N . ALA A 1 88 ? 11.276 -1.063 -2.602 1.00 96.56 88 ALA A N 1
ATOM 681 C CA . ALA A 1 88 ? 10.792 -2.429 -2.389 1.00 96.56 88 ALA A CA 1
ATOM 682 C C . ALA A 1 88 ? 10.835 -2.870 -0.910 1.00 96.56 88 ALA A C 1
ATOM 684 O O . ALA A 1 88 ? 9.954 -3.594 -0.447 1.00 96.56 88 ALA A O 1
ATOM 685 N N . GLU A 1 89 ? 11.800 -2.374 -0.130 1.00 95.88 89 GLU A N 1
ATOM 686 C CA . GLU A 1 89 ? 12.021 -2.763 1.269 1.00 95.88 89 GLU A CA 1
ATOM 687 C C . GLU A 1 89 ? 11.401 -1.792 2.298 1.00 95.88 89 GLU A C 1
ATOM 689 O O . GLU A 1 89 ? 11.657 -1.906 3.503 1.00 95.88 89 GLU A O 1
ATOM 694 N N . MET A 1 90 ? 10.579 -0.825 1.865 1.00 95.12 90 MET A N 1
ATOM 695 C CA . MET A 1 90 ? 9.991 0.212 2.734 1.00 95.12 90 MET A CA 1
ATOM 696 C C . MET A 1 90 ? 11.027 1.009 3.554 1.00 95.12 90 MET A C 1
ATOM 698 O O . MET A 1 90 ? 10.787 1.338 4.730 1.00 95.12 90 MET A O 1
ATOM 702 N N . LEU A 1 91 ? 12.193 1.294 2.971 1.00 93.62 91 LEU A N 1
ATOM 703 C CA . LEU A 1 91 ? 13.275 2.046 3.624 1.00 93.62 91 LEU A CA 1
ATOM 704 C C . LEU A 1 91 ? 13.249 3.547 3.317 1.00 93.62 91 LEU A C 1
ATOM 706 O O . LEU A 1 91 ? 13.824 4.325 4.075 1.00 93.62 91 LEU A O 1
ATOM 710 N N . PHE A 1 92 ? 12.538 3.951 2.266 1.00 95.06 92 PHE A N 1
ATOM 711 C CA . PHE A 1 92 ? 12.442 5.336 1.817 1.00 95.06 92 PHE A CA 1
ATOM 712 C C . PHE A 1 92 ? 11.018 5.873 1.950 1.00 95.06 92 PHE A C 1
ATOM 714 O O . PHE A 1 92 ? 10.039 5.124 2.003 1.00 95.06 92 PHE A O 1
ATOM 721 N N . VAL A 1 93 ? 10.921 7.194 2.025 1.00 96.81 93 VAL A N 1
ATOM 722 C CA . VAL A 1 93 ? 9.664 7.941 2.044 1.00 96.81 93 VAL A CA 1
ATOM 723 C C . VAL A 1 93 ? 9.529 8.663 0.710 1.00 96.81 93 VAL A C 1
ATOM 725 O O . VAL A 1 93 ? 10.515 9.175 0.189 1.00 96.81 93 VAL A O 1
ATOM 728 N N . ALA A 1 94 ? 8.314 8.691 0.178 1.00 97.81 94 ALA A N 1
ATOM 729 C CA . ALA A 1 94 ? 7.927 9.519 -0.955 1.00 97.81 94 ALA A CA 1
ATOM 730 C C . ALA A 1 94 ? 6.707 10.356 -0.565 1.00 97.81 94 ALA A C 1
ATOM 732 O O . ALA A 1 94 ? 6.040 10.064 0.431 1.00 97.81 94 ALA A O 1
ATOM 733 N N . TYR A 1 95 ? 6.402 11.381 -1.348 1.00 98.31 95 TYR A N 1
ATOM 734 C CA . TYR A 1 95 ? 5.163 12.134 -1.192 1.00 98.31 95 TYR A CA 1
ATOM 735 C C . TYR A 1 95 ? 4.070 11.511 -2.053 1.00 98.31 95 TYR A C 1
ATOM 737 O O . TYR A 1 95 ? 4.317 11.074 -3.176 1.00 98.31 95 TYR A O 1
ATOM 745 N N . VAL A 1 96 ? 2.861 11.420 -1.508 1.00 98.44 96 VAL A N 1
ATOM 746 C CA . VAL A 1 96 ? 1.675 11.064 -2.292 1.00 98.44 96 VAL A CA 1
ATOM 747 C C . VAL A 1 96 ? 1.372 12.250 -3.192 1.00 98.44 96 VAL A C 1
ATOM 749 O O . VAL A 1 96 ? 1.317 13.382 -2.709 1.00 98.44 96 VAL A O 1
ATOM 752 N N . ARG A 1 97 ? 1.169 12.012 -4.490 1.00 98.44 97 ARG A N 1
ATOM 753 C CA . ARG A 1 97 ? 0.834 13.111 -5.399 1.00 98.44 97 ARG A CA 1
ATOM 754 C C . ARG A 1 97 ? -0.489 13.766 -4.965 1.00 98.44 97 ARG A C 1
ATOM 756 O O . ARG A 1 97 ? -1.420 13.035 -4.603 1.00 98.44 97 ARG A O 1
ATOM 763 N N . PRO A 1 98 ? -0.603 15.109 -4.985 1.00 96.81 98 PRO A N 1
ATOM 764 C CA . PRO A 1 98 ? -1.734 15.825 -4.388 1.00 96.81 98 PRO A CA 1
ATOM 765 C C . PRO A 1 98 ? -3.116 15.339 -4.845 1.00 96.81 98 PRO A C 1
ATOM 767 O O . PRO A 1 98 ? -4.032 15.229 -4.033 1.00 96.81 98 PRO A O 1
ATOM 770 N N . GLU A 1 99 ? -3.261 14.972 -6.118 1.00 97.12 99 GLU A N 1
ATOM 771 C CA . GLU A 1 99 ? -4.508 14.479 -6.710 1.00 97.12 99 GLU A CA 1
ATOM 772 C C . GLU A 1 99 ? -4.965 13.100 -6.185 1.00 97.12 99 GLU A C 1
ATOM 774 O O . GLU A 1 99 ? -6.115 12.704 -6.394 1.00 97.12 99 GLU A O 1
ATOM 779 N N . TYR A 1 100 ? -4.097 12.370 -5.472 1.00 97.50 100 TYR A N 1
ATOM 780 C CA . TYR A 1 100 ? -4.414 11.081 -4.845 1.00 97.50 100 TYR A CA 1
ATOM 781 C C . TYR A 1 100 ? -4.456 11.131 -3.316 1.00 97.50 100 TYR A C 1
ATOM 783 O O . TYR A 1 100 ? -4.946 10.177 -2.711 1.00 97.50 100 TYR A O 1
ATOM 791 N N . ALA A 1 101 ? -4.003 12.215 -2.679 1.00 94.81 101 ALA A N 1
ATOM 792 C CA . ALA A 1 101 ? -3.907 12.305 -1.220 1.00 94.81 101 ALA A CA 1
ATOM 793 C C . ALA A 1 101 ? -5.264 12.080 -0.526 1.00 94.81 101 ALA A C 1
ATOM 795 O O . ALA A 1 101 ? -5.373 11.255 0.382 1.00 94.81 101 ALA A O 1
ATOM 796 N N . GLU A 1 102 ? -6.330 12.722 -1.016 1.00 94.56 102 GLU A N 1
ATOM 797 C CA . GLU A 1 102 ? -7.695 12.534 -0.492 1.00 94.56 102 GLU A CA 1
ATOM 798 C C . GLU A 1 102 ? -8.260 11.135 -0.772 1.00 94.56 102 GLU A C 1
ATOM 800 O O . GLU A 1 102 ? -9.152 10.662 -0.068 1.00 94.56 102 GLU A O 1
ATOM 805 N N . ARG A 1 103 ? -7.732 10.448 -1.792 1.00 96.69 103 ARG A N 1
ATOM 806 C CA . ARG A 1 103 ? -8.148 9.094 -2.177 1.00 96.69 103 ARG A CA 1
ATOM 807 C C . ARG A 1 103 ? -7.391 8.004 -1.418 1.00 96.69 103 ARG A C 1
ATOM 809 O O . ARG A 1 103 ? -7.829 6.858 -1.454 1.00 96.69 103 ARG A O 1
ATOM 816 N N . LEU A 1 104 ? -6.284 8.334 -0.747 1.00 96.62 104 LEU A N 1
ATOM 817 C CA . LEU A 1 104 ? -5.426 7.402 -0.004 1.00 96.62 104 LEU A CA 1
ATOM 818 C C . LEU A 1 104 ? -5.223 7.814 1.473 1.00 96.62 104 LEU A C 1
ATOM 820 O O . LEU A 1 104 ? -4.097 7.771 1.983 1.00 96.62 104 LEU A O 1
ATOM 824 N N . PRO A 1 105 ? -6.282 8.196 2.210 1.00 94.75 105 PRO A N 1
ATOM 825 C CA . PRO A 1 105 ? -6.146 8.791 3.536 1.00 94.75 105 PRO A CA 1
ATOM 826 C C . PRO A 1 105 ? -5.534 7.846 4.581 1.00 94.75 105 PRO A C 1
ATOM 828 O O . PRO A 1 105 ? -4.884 8.307 5.515 1.00 94.75 105 PRO A O 1
ATOM 831 N N . ALA A 1 106 ? -5.690 6.522 4.454 1.00 94.25 106 ALA A N 1
ATOM 832 C CA . ALA A 1 106 ? -5.212 5.588 5.481 1.00 94.25 106 ALA A CA 1
ATOM 833 C C . ALA A 1 106 ? -3.691 5.338 5.440 1.00 94.25 106 ALA A C 1
ATOM 835 O O . ALA A 1 106 ? -3.124 4.795 6.393 1.00 94.25 106 ALA A O 1
ATOM 836 N N . VAL A 1 107 ? -3.035 5.718 4.342 1.00 95.56 107 VAL A N 1
ATOM 837 C CA . VAL A 1 107 ? -1.601 5.489 4.086 1.00 95.56 107 VAL A CA 1
ATOM 838 C C . VAL A 1 107 ? -0.819 6.784 3.852 1.00 95.56 107 VAL A C 1
ATOM 840 O O . VAL A 1 107 ? 0.402 6.737 3.731 1.00 95.56 107 VAL A O 1
ATOM 843 N N . THR A 1 108 ? -1.509 7.927 3.837 1.00 95.56 108 THR A N 1
ATOM 844 C CA . THR A 1 108 ? -0.922 9.265 3.693 1.00 95.56 108 THR A CA 1
ATOM 845 C C . THR A 1 108 ? -0.740 9.900 5.071 1.00 95.56 108 THR A C 1
ATOM 847 O O . THR A 1 108 ? -1.635 9.859 5.918 1.00 95.56 108 THR A O 1
ATOM 850 N N . HIS A 1 109 ? 0.439 10.451 5.343 1.00 93.25 109 HIS A N 1
ATOM 851 C CA . HIS A 1 109 ? 0.711 11.201 6.566 1.00 93.25 109 HIS A CA 1
ATOM 852 C C . HIS A 1 109 ? 0.127 12.618 6.492 1.00 93.25 109 HIS A C 1
ATOM 854 O O . HIS A 1 109 ? -0.246 13.105 5.429 1.00 93.25 109 HIS A O 1
ATOM 860 N N . VAL A 1 110 ? 0.089 13.312 7.633 1.00 91.25 110 VAL A N 1
ATOM 861 C CA . VAL A 1 110 ? -0.424 14.693 7.725 1.00 91.25 110 VAL A CA 1
ATOM 862 C C . VAL A 1 110 ? 0.351 15.692 6.860 1.00 91.25 110 VAL A C 1
ATOM 864 O O . VAL A 1 110 ? -0.206 16.707 6.463 1.00 91.25 110 VAL A O 1
ATOM 867 N N . ASP A 1 111 ? 1.619 15.403 6.566 1.00 94.12 111 ASP A N 1
ATOM 868 C CA . ASP A 1 111 ? 2.494 16.202 5.702 1.00 94.12 111 ASP A CA 1
ATOM 869 C C . ASP A 1 111 ? 2.484 15.729 4.234 1.00 94.12 111 ASP A C 1
ATOM 871 O O . ASP A 1 111 ? 3.296 16.191 3.438 1.00 94.12 111 ASP A O 1
ATOM 875 N N . GLY A 1 112 ? 1.596 14.795 3.874 1.00 95.88 112 GLY A N 1
ATOM 876 C CA . GLY A 1 112 ? 1.498 14.213 2.532 1.00 95.88 112 GLY A CA 1
ATOM 877 C C . GLY A 1 112 ? 2.501 13.092 2.246 1.00 95.88 112 GLY A C 1
ATOM 878 O O . GLY A 1 112 ? 2.442 12.473 1.184 1.00 95.88 112 GLY A O 1
ATOM 879 N N . SER A 1 113 ? 3.410 12.793 3.175 1.00 97.31 113 SER A N 1
ATOM 880 C CA . SER A 1 113 ? 4.406 11.741 2.985 1.00 97.31 113 SER A CA 1
ATOM 881 C C . SER A 1 113 ? 3.829 10.334 3.194 1.00 97.31 113 SER A C 1
ATOM 883 O O . SER A 1 113 ? 2.826 10.136 3.881 1.00 97.31 113 SER A O 1
ATOM 885 N N . ALA A 1 114 ? 4.470 9.327 2.608 1.00 96.88 114 ALA A N 1
ATOM 886 C CA . ALA A 1 114 ? 4.165 7.920 2.818 1.00 96.88 114 ALA A CA 1
ATOM 887 C C . ALA A 1 114 ? 5.427 7.061 2.668 1.00 96.88 114 ALA A C 1
ATOM 889 O O . ALA A 1 114 ? 6.294 7.309 1.828 1.00 96.88 114 ALA A O 1
ATOM 890 N N . ARG A 1 115 ? 5.535 6.006 3.479 1.00 97.06 115 ARG A N 1
ATOM 891 C CA . ARG A 1 115 ? 6.642 5.044 3.389 1.00 97.06 115 ARG A CA 1
ATOM 892 C C . ARG A 1 115 ? 6.264 3.896 2.464 1.00 97.06 115 ARG A C 1
ATOM 894 O O . ARG A 1 115 ? 5.680 2.915 2.916 1.00 97.06 115 ARG A O 1
ATOM 901 N N . VAL A 1 116 ? 6.553 4.072 1.183 1.00 97.88 116 VAL A N 1
ATOM 902 C CA . VAL A 1 116 ? 6.069 3.221 0.092 1.00 97.88 116 VAL A CA 1
ATOM 903 C C . VAL A 1 116 ? 6.796 1.878 0.053 1.00 97.88 116 VAL A C 1
ATOM 905 O O . VAL A 1 116 ? 7.999 1.810 0.293 1.00 97.8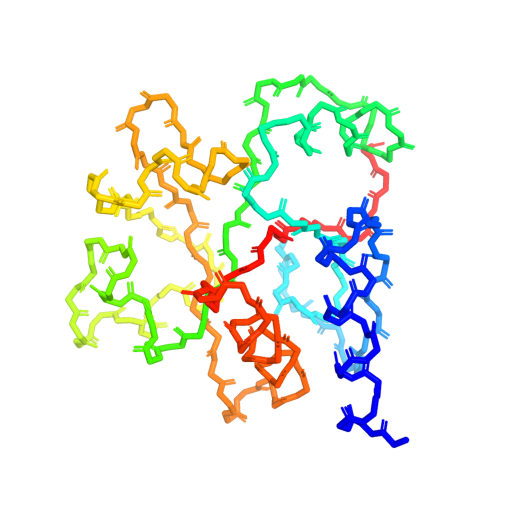8 116 VAL A O 1
ATOM 908 N N . GLN A 1 117 ? 6.048 0.822 -0.266 1.00 98.44 117 GLN A N 1
ATOM 909 C CA . GLN A 1 117 ? 6.556 -0.435 -0.801 1.00 98.44 117 GLN A CA 1
ATOM 910 C C . GLN A 1 117 ? 6.210 -0.526 -2.286 1.00 98.44 117 GLN A C 1
ATOM 912 O O . GLN A 1 117 ? 5.031 -0.640 -2.623 1.00 98.44 117 GLN A O 1
ATOM 917 N N . SER A 1 118 ? 7.210 -0.531 -3.164 1.00 98.38 118 SER A N 1
ATOM 918 C CA . SER A 1 118 ? 7.008 -0.931 -4.559 1.00 98.38 118 SER A CA 1
ATOM 919 C C . SER A 1 118 ? 7.006 -2.458 -4.669 1.00 98.38 118 SER A C 1
ATOM 921 O O . SER A 1 118 ? 7.819 -3.151 -4.059 1.00 98.38 118 SER A O 1
ATOM 923 N N . VAL A 1 119 ? 6.045 -3.005 -5.410 1.00 98.25 119 VAL A N 1
ATOM 924 C CA . VAL A 1 119 ? 5.859 -4.451 -5.561 1.00 98.25 119 VAL A CA 1
ATOM 925 C C . VAL A 1 119 ? 6.055 -4.828 -7.018 1.00 98.25 119 VAL A C 1
ATOM 927 O O . VAL A 1 119 ? 5.322 -4.359 -7.892 1.00 98.25 119 VAL A O 1
ATOM 930 N N . SER A 1 120 ? 7.027 -5.704 -7.266 1.00 96.88 120 SER A N 1
ATOM 931 C CA . SER A 1 120 ? 7.298 -6.255 -8.590 1.00 96.88 120 SER A CA 1
ATOM 932 C C . SER A 1 120 ? 6.549 -7.562 -8.814 1.00 96.88 120 SER A C 1
ATOM 934 O O . SER A 1 120 ? 6.469 -8.417 -7.927 1.00 96.88 120 SER A O 1
ATOM 936 N N . ARG A 1 121 ? 6.083 -7.778 -10.047 1.00 96.94 121 ARG A N 1
ATOM 937 C CA . ARG A 1 121 ? 5.545 -9.078 -10.466 1.00 96.94 121 ARG A CA 1
ATOM 938 C C . ARG A 1 121 ? 6.610 -10.177 -10.411 1.00 96.94 121 ARG A C 1
ATOM 940 O O . ARG A 1 121 ? 6.268 -11.333 -10.185 1.00 96.94 121 ARG A O 1
ATOM 947 N N . GLY A 1 122 ? 7.881 -9.826 -10.628 1.00 95.69 122 GLY A N 1
ATOM 948 C CA . GLY A 1 122 ? 8.988 -10.783 -10.638 1.00 95.69 122 GLY A CA 1
ATOM 949 C C . GLY A 1 122 ? 9.345 -11.323 -9.252 1.00 95.69 122 GLY A C 1
ATOM 950 O O . GLY A 1 122 ? 9.670 -12.501 -9.131 1.00 95.69 122 GLY A O 1
ATOM 951 N N . SER A 1 123 ? 9.261 -10.490 -8.209 1.00 90.12 123 SER A N 1
ATOM 952 C CA . SER A 1 123 ? 9.631 -10.870 -6.838 1.00 90.12 123 SER A CA 1
ATOM 953 C C . SER A 1 123 ? 8.472 -11.478 -6.048 1.00 90.12 123 SER A C 1
ATOM 955 O O . SER A 1 123 ? 8.657 -12.482 -5.361 1.00 90.12 123 SER A O 1
ATOM 957 N N . SER A 1 124 ? 7.268 -10.915 -6.175 1.00 94.75 124 SER A N 1
ATOM 958 C CA . SER A 1 124 ? 6.095 -11.336 -5.402 1.00 94.75 124 SER A CA 1
ATOM 959 C C . SER A 1 124 ? 4.859 -11.433 -6.307 1.00 94.75 124 SER A C 1
ATOM 961 O O . SER A 1 124 ? 3.928 -10.641 -6.156 1.00 94.75 124 SER A O 1
ATOM 963 N N . PRO A 1 125 ? 4.799 -12.406 -7.241 1.00 96.94 125 PRO A N 1
ATOM 964 C CA . PRO A 1 125 ? 3.772 -12.461 -8.289 1.00 96.94 125 PRO A CA 1
ATOM 965 C C . PRO A 1 125 ? 2.341 -12.523 -7.747 1.00 96.94 125 PRO A C 1
ATOM 967 O O . PRO A 1 125 ? 1.459 -11.847 -8.271 1.00 96.94 125 PRO A O 1
ATOM 970 N N . LEU A 1 126 ? 2.106 -13.292 -6.680 1.00 98.06 126 LEU A N 1
ATOM 971 C CA . LEU A 1 126 ? 0.780 -13.409 -6.072 1.00 98.06 126 LEU A CA 1
ATOM 972 C C . LEU A 1 126 ? 0.359 -12.113 -5.358 1.00 98.06 126 LEU A C 1
ATOM 974 O O . LEU A 1 126 ? -0.783 -11.682 -5.493 1.00 98.06 126 LEU A O 1
ATOM 978 N N . PHE A 1 127 ? 1.275 -11.461 -4.632 1.00 98.44 127 PHE A N 1
ATOM 979 C CA . PHE A 1 127 ? 0.972 -10.192 -3.964 1.00 98.44 127 PHE A CA 1
ATOM 980 C C . PHE A 1 127 ? 0.770 -9.061 -4.978 1.00 98.44 127 PHE A C 1
ATOM 982 O O . PHE A 1 127 ? -0.178 -8.292 -4.859 1.00 98.44 127 PHE A O 1
ATOM 989 N N . TRP A 1 128 ? 1.591 -9.026 -6.029 1.00 98.56 128 TRP A N 1
ATOM 990 C CA . TRP A 1 128 ? 1.402 -8.136 -7.171 1.00 98.56 128 TRP A CA 1
ATOM 991 C C . TRP A 1 128 ? 0.025 -8.339 -7.815 1.00 98.56 128 TRP A C 1
ATOM 993 O O . TRP A 1 128 ? -0.711 -7.376 -7.997 1.00 98.56 128 TRP A O 1
ATOM 1003 N N . SER A 1 129 ? -0.364 -9.593 -8.080 1.00 98.50 129 SER A N 1
ATOM 1004 C CA . SER A 1 129 ? -1.674 -9.913 -8.661 1.00 98.50 129 SER A CA 1
ATOM 1005 C C . SER A 1 129 ? -2.824 -9.461 -7.767 1.00 98.50 129 SER A C 1
ATOM 1007 O O . SER A 1 129 ? -3.820 -8.965 -8.276 1.00 98.50 129 SER A O 1
ATOM 1009 N N . LEU A 1 130 ? -2.703 -9.609 -6.446 1.00 98.81 130 LEU A N 1
ATOM 1010 C CA . LEU A 1 130 ? -3.703 -9.109 -5.504 1.00 98.81 130 LEU A CA 1
ATOM 1011 C C . LEU A 1 130 ? -3.861 -7.582 -5.599 1.00 98.81 130 LEU A C 1
ATOM 1013 O O . LEU A 1 130 ? -4.987 -7.086 -5.633 1.00 98.81 130 LEU A O 1
ATOM 1017 N N . ILE A 1 131 ? -2.752 -6.841 -5.649 1.00 98.81 131 ILE A N 1
ATOM 1018 C CA . ILE A 1 131 ? -2.779 -5.376 -5.743 1.00 98.81 131 ILE A CA 1
ATOM 1019 C C . ILE A 1 131 ? -3.389 -4.927 -7.080 1.00 98.81 131 ILE A C 1
ATOM 1021 O O . ILE A 1 131 ? -4.198 -4.002 -7.092 1.00 98.81 131 ILE A O 1
ATOM 1025 N N . GLU A 1 132 ? -3.065 -5.595 -8.189 1.00 98.62 132 GLU A N 1
ATOM 1026 C CA . GLU A 1 132 ? -3.655 -5.292 -9.501 1.00 98.62 132 GLU A CA 1
ATOM 1027 C C . GLU A 1 132 ? -5.153 -5.587 -9.553 1.00 98.62 132 GLU A C 1
ATOM 1029 O O . GLU A 1 132 ? -5.916 -4.763 -10.048 1.00 98.62 132 GLU A O 1
ATOM 1034 N N . GLU A 1 133 ? -5.604 -6.720 -9.008 1.00 98.81 133 GLU A N 1
ATOM 1035 C CA . GLU A 1 133 ? -7.034 -7.049 -8.941 1.00 98.81 133 GLU A CA 1
ATOM 1036 C C . GLU A 1 133 ? -7.794 -6.027 -8.083 1.00 98.81 133 GLU A C 1
ATOM 1038 O O . GLU A 1 133 ? -8.891 -5.594 -8.436 1.00 98.81 133 GLU A O 1
ATOM 1043 N N . PHE A 1 134 ? -7.191 -5.561 -6.986 1.00 98.81 134 PHE A N 1
ATOM 1044 C CA . PHE A 1 134 ? -7.743 -4.451 -6.211 1.00 98.81 134 PHE A CA 1
ATOM 1045 C C . PHE A 1 134 ? -7.764 -3.148 -7.024 1.00 98.81 134 PHE A C 1
ATOM 1047 O O . PHE A 1 134 ? -8.763 -2.425 -7.016 1.00 98.81 134 PHE A O 1
ATOM 1054 N N . GLY A 1 135 ? -6.706 -2.865 -7.784 1.00 98.62 135 GLY A N 1
ATOM 1055 C CA . GLY A 1 135 ? -6.642 -1.738 -8.709 1.00 98.62 135 GLY A CA 1
ATOM 1056 C C . GLY A 1 135 ? -7.725 -1.781 -9.785 1.00 98.62 135 GLY A C 1
ATOM 1057 O O . GLY A 1 135 ? -8.361 -0.762 -10.036 1.00 98.62 135 GLY A O 1
ATOM 1058 N N . ALA A 1 136 ? -8.016 -2.950 -10.354 1.00 98.56 136 ALA A N 1
ATOM 1059 C CA . ALA A 1 136 ? -9.077 -3.135 -11.342 1.00 98.56 136 ALA A CA 1
ATOM 1060 C C . ALA A 1 136 ? -10.476 -2.845 -10.769 1.00 98.56 136 ALA A C 1
ATOM 1062 O O . ALA A 1 136 ? -11.338 -2.322 -11.474 1.00 98.56 136 ALA A O 1
ATOM 1063 N N . LEU A 1 137 ? -10.700 -3.140 -9.485 1.00 98.50 137 LEU A N 1
ATOM 1064 C CA . LEU A 1 137 ? -11.966 -2.863 -8.796 1.00 98.50 137 LEU A CA 1
ATOM 1065 C C . LEU A 1 137 ? -12.120 -1.393 -8.384 1.00 98.50 137 LEU A C 1
ATOM 1067 O O . LEU A 1 137 ? -13.237 -0.885 -8.301 1.00 98.50 137 LEU A O 1
ATOM 1071 N N . THR A 1 138 ? -11.016 -0.717 -8.069 1.00 98.06 138 THR A N 1
ATOM 1072 C CA . THR A 1 138 ? -11.040 0.569 -7.345 1.00 98.06 138 THR A CA 1
ATOM 1073 C C . THR A 1 138 ? -10.449 1.744 -8.120 1.00 98.06 138 THR A C 1
ATOM 1075 O O . THR A 1 138 ? -10.598 2.898 -7.707 1.00 98.06 138 THR A O 1
ATOM 1078 N N . GLY A 1 139 ? -9.759 1.460 -9.223 1.00 98.00 139 GLY A N 1
ATOM 1079 C CA . GLY A 1 139 ? -8.934 2.404 -9.971 1.00 98.00 139 GLY A CA 1
ATOM 1080 C C . GLY A 1 139 ? -7.622 2.781 -9.273 1.00 98.00 139 GLY A C 1
ATOM 1081 O O . GLY A 1 139 ? -6.984 3.737 -9.705 1.00 98.00 139 GLY A O 1
ATOM 1082 N N . LEU A 1 140 ? -7.243 2.106 -8.178 1.00 97.94 140 LEU A N 1
ATOM 1083 C CA . LEU A 1 140 ? -6.052 2.410 -7.376 1.00 97.94 140 LEU A CA 1
ATOM 1084 C C . LEU A 1 140 ? -5.305 1.114 -7.013 1.00 97.94 140 LEU A C 1
ATOM 1086 O O . LEU A 1 140 ? -5.677 0.461 -6.040 1.00 97.94 140 LEU A O 1
ATOM 1090 N N . PRO A 1 141 ? -4.260 0.717 -7.762 1.00 98.38 141 PRO A N 1
ATOM 1091 C CA . PRO A 1 141 ? -3.475 -0.495 -7.494 1.00 98.38 141 PRO A CA 1
ATOM 1092 C C . PRO A 1 141 ? -2.510 -0.285 -6.314 1.00 98.38 141 PRO A C 1
ATOM 1094 O O . PRO A 1 141 ? -1.287 -0.282 -6.455 1.00 98.38 141 PRO A O 1
ATOM 1097 N N . VAL A 1 142 ? -3.076 -0.075 -5.127 1.00 98.62 142 VAL A N 1
ATOM 1098 C CA . VAL A 1 142 ? -2.355 0.131 -3.870 1.00 98.62 142 VAL A CA 1
ATOM 1099 C C . VAL A 1 142 ? -3.161 -0.434 -2.706 1.00 98.62 142 VAL A C 1
ATOM 1101 O O . VAL A 1 142 ? -4.382 -0.310 -2.665 1.00 98.62 142 VAL A O 1
ATOM 1104 N N . LEU A 1 143 ? -2.474 -1.035 -1.738 1.00 98.62 143 LEU A N 1
ATOM 1105 C CA . LEU A 1 143 ? -3.054 -1.566 -0.507 1.00 98.62 143 LEU A CA 1
ATOM 1106 C C . LEU A 1 143 ? -2.383 -0.961 0.723 1.00 98.62 143 LEU A C 1
ATOM 1108 O O . LEU A 1 143 ? -1.200 -0.629 0.698 1.00 98.62 143 LEU A O 1
ATOM 1112 N N . LEU A 1 144 ? -3.112 -0.881 1.835 1.00 97.75 144 LEU A N 1
ATOM 1113 C CA . LEU A 1 144 ? -2.489 -0.677 3.140 1.00 97.75 144 LEU A CA 1
ATOM 1114 C C . LEU A 1 144 ? -1.815 -1.984 3.564 1.00 97.75 144 LEU A C 1
ATOM 1116 O O . LEU A 1 144 ? -2.474 -3.019 3.630 1.00 97.75 144 LEU A O 1
ATOM 1120 N N . ASN A 1 145 ? -0.526 -1.926 3.898 1.00 97.38 145 ASN A N 1
ATOM 1121 C CA . ASN A 1 145 ? 0.254 -3.057 4.390 1.00 97.38 145 ASN A CA 1
ATOM 1122 C C . ASN A 1 145 ? 0.828 -2.770 5.792 1.00 97.38 145 ASN A C 1
ATOM 1124 O O . ASN A 1 145 ? 1.419 -1.719 6.069 1.00 97.38 145 ASN A O 1
ATOM 1128 N N . THR A 1 146 ? 0.668 -3.729 6.703 1.00 94.31 146 THR A N 1
ATOM 1129 C CA . THR A 1 146 ? 1.327 -3.736 8.012 1.00 94.31 146 THR A CA 1
ATOM 1130 C C . THR A 1 146 ? 1.734 -5.146 8.433 1.00 94.31 146 THR A C 1
ATOM 1132 O O . THR A 1 146 ? 1.267 -6.125 7.867 1.00 94.31 146 THR A O 1
ATOM 1135 N N . SER A 1 147 ? 2.605 -5.272 9.437 1.00 92.44 147 SER A N 1
ATOM 1136 C CA . SER A 1 147 ? 3.134 -6.567 9.887 1.00 92.44 147 SER A CA 1
ATOM 1137 C C . SER A 1 147 ? 2.042 -7.523 10.355 1.00 92.44 147 SER A C 1
ATOM 1139 O O . SER A 1 147 ? 1.099 -7.094 11.008 1.00 92.44 147 SER A O 1
ATOM 1141 N N . PHE A 1 148 ? 2.160 -8.823 10.104 1.00 91.88 148 PHE A N 1
ATOM 1142 C CA . PHE A 1 148 ? 1.218 -9.804 10.644 1.00 91.88 148 PHE A CA 1
ATOM 1143 C C . PHE A 1 148 ? 1.585 -10.202 12.078 1.00 91.88 148 PHE A C 1
ATOM 1145 O O . PHE A 1 148 ? 2.080 -11.287 12.357 1.00 91.88 148 PHE A O 1
ATOM 1152 N N . ASN A 1 149 ? 1.350 -9.276 13.000 1.00 85.75 149 ASN A N 1
ATOM 1153 C CA . ASN A 1 149 ? 1.502 -9.474 14.437 1.00 85.75 149 ASN A CA 1
ATOM 1154 C C . ASN A 1 149 ? 0.515 -8.599 15.220 1.00 85.75 149 ASN A C 1
ATOM 1156 O O . ASN A 1 149 ? -0.028 -7.621 14.690 1.00 85.75 149 ASN A O 1
ATOM 1160 N N . VAL A 1 150 ? 0.319 -8.944 16.490 1.00 80.00 150 VAL A N 1
ATOM 1161 C CA . VAL A 1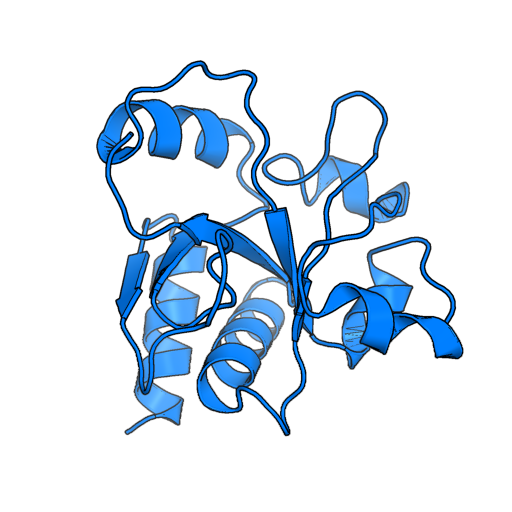 150 ? -0.185 -8.008 17.504 1.00 80.00 150 VAL A CA 1
ATOM 1162 C C . VAL A 1 150 ? 0.966 -7.094 17.946 1.00 80.00 150 VAL A C 1
ATOM 1164 O O . VAL A 1 150 ? 2.128 -7.464 17.751 1.00 80.00 150 VAL A O 1
ATOM 1167 N N . ALA A 1 151 ? 0.664 -5.888 18.442 1.00 63.06 151 ALA A N 1
ATOM 1168 C CA . ALA A 1 151 ? 1.704 -5.065 19.067 1.00 63.06 151 ALA A CA 1
ATOM 1169 C C . ALA A 1 151 ? 2.136 -5.649 20.413 1.00 63.06 151 ALA A C 1
ATOM 1171 O O . ALA A 1 151 ? 1.296 -6.319 21.060 1.00 63.06 151 ALA A O 1
#

Radius of gyration: 13.83 Å; chains: 1; bounding box: 30×37×33 Å

Foldseek 3Di:
DLLVVLLVVLVCQVVFDWDQAADDDADDDDFGQRHGKTWHAQQDLCNLVVCCVPFAVDDSQDAWAKEAELVCDVVQWVDDNVCSVVLQRLPDKTFGDPVCCNRRNRQAHPVRIGSYHYDYCVPCVSSQSSLVSNCVVRVGSMITIGGNHYD

Sequence (151 aa):
DDAELARLTARSIADGQIIGWFQGPMEFGPRALGHRSILADPRVAGARERINALVKKRESFRPFAPAVTEGAATTLFEIEPEDVHRFAEMLFVAYVRPEYAERLPAVTHVDGSARVQSVSRGSSPLFWSLIEEFGALTGLPVLLNTSFNVA

pLDDT: mean 93.81, std 7.11, range [63.06, 98.81]

Secondary structure (DSSP, 8-state):
-HHHHHHHHHHHHHTT--EEEE-SSPPSSSS--SSEEEEE-TT-TTHHHHHIIIII-S-TTS--EEEEEHHHHHHHBS--GGGGGGGTTS-S-EEBPHHHHTT-TTT--TTSEE--EEE-TTT-HHHHHHHHHHHHHHS--EEEEEESS--